Protein AF-A0A7V3JAA5-F1 (afdb_monomer_lite)

pLDDT: mean 92.25, std 8.94, range [59.31, 98.69]

Sequence (69 aa):
MKEIYLSKEGLRRLQAELSHLKNIKRKEIIERIQEAKFYGDLAENAEYEAAKNEQAFVEGRILELESTL

Secondary structure (DSSP, 8-state):
-------HHHHHHHHHHHHHIIIIIHHHHHHHHHHHHHTS-GGG-HHHHHHHHHHHHHHHHHHHHHHH-

Foldseek 3Di:
DDDDDADPVRLVVLVVLLCCLVPPVLVVLVVQLVVLVVPDDLVPRPSNVVSVVVNVVSVVSNVVSVVVD

Organism: NCBI:txid2268181

Structure (mmCIF, N/CA/C/O backbone):
data_AF-A0A7V3JAA5-F1
#
_entry.id   AF-A0A7V3JAA5-F1
#
loop_
_atom_site.group_PDB
_atom_site.id
_atom_site.type_symbol
_atom_site.label_atom_id
_atom_site.label_alt_id
_atom_site.label_comp_id
_atom_site.label_asym_id
_atom_site.label_entity_id
_atom_site.label_seq_id
_atom_site.pdbx_PDB_ins_code
_atom_site.Cartn_x
_atom_site.Cartn_y
_atom_site.Cartn_z
_atom_site.occupancy
_atom_site.B_iso_or_equiv
_atom_site.auth_seq_id
_atom_site.auth_comp_id
_atom_site.auth_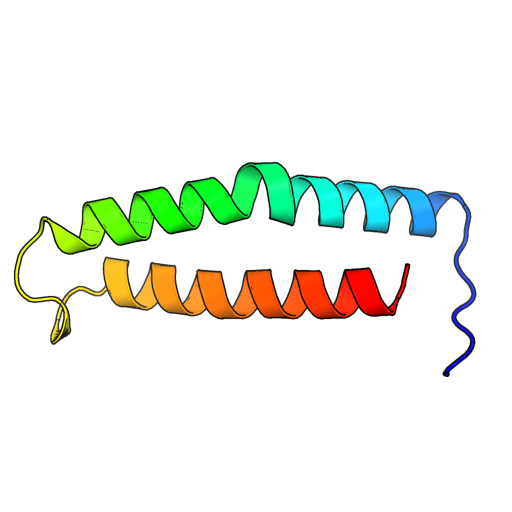asym_id
_atom_site.auth_atom_id
_atom_site.pdbx_PDB_model_num
ATOM 1 N N . MET A 1 1 ? 0.977 -6.639 21.535 1.00 59.31 1 MET A N 1
ATOM 2 C CA . MET A 1 1 ? 0.131 -5.775 20.685 1.00 59.31 1 MET A CA 1
ATOM 3 C C . MET A 1 1 ? -0.071 -4.469 21.424 1.00 59.31 1 MET A C 1
ATOM 5 O O . MET A 1 1 ? -0.254 -4.512 22.633 1.00 59.31 1 MET A O 1
ATOM 9 N N . LYS A 1 2 ? 0.055 -3.331 20.743 1.00 67.25 2 LYS A N 1
ATOM 10 C CA . LYS A 1 2 ? -0.210 -2.018 21.341 1.00 67.25 2 LYS A CA 1
ATOM 11 C C . LYS A 1 2 ? -1.727 -1.818 21.314 1.00 67.25 2 LYS A C 1
ATOM 13 O O . LYS A 1 2 ? -2.309 -1.959 20.246 1.00 67.25 2 LYS A O 1
ATOM 18 N N . GLU A 1 3 ? -2.368 -1.567 22.453 1.00 73.94 3 GLU A N 1
ATOM 19 C CA . GLU A 1 3 ? -3.810 -1.284 22.483 1.00 73.94 3 GLU A CA 1
ATOM 20 C C . GLU A 1 3 ? -4.073 0.074 21.821 1.00 73.94 3 GLU A C 1
ATOM 22 O O . GLU A 1 3 ? -3.590 1.109 22.287 1.00 73.94 3 GLU A O 1
ATOM 27 N N . ILE A 1 4 ? -4.801 0.060 20.702 1.00 77.56 4 ILE A N 1
ATOM 28 C CA . ILE A 1 4 ? -5.187 1.259 19.956 1.00 77.56 4 ILE A CA 1
ATOM 29 C C . ILE A 1 4 ? -6.664 1.521 20.236 1.00 77.56 4 ILE A C 1
ATOM 31 O O . ILE A 1 4 ? -7.533 0.723 19.896 1.00 77.56 4 ILE A O 1
ATOM 35 N N . TYR A 1 5 ? -6.951 2.662 20.856 1.00 87.00 5 TYR A N 1
ATOM 36 C CA . TYR A 1 5 ? -8.316 3.098 21.122 1.00 87.00 5 TYR A CA 1
ATOM 37 C C . TYR A 1 5 ? -8.824 3.924 19.943 1.00 87.00 5 TYR A C 1
ATOM 39 O O . TYR A 1 5 ? -8.357 5.038 19.703 1.00 87.00 5 TYR A O 1
ATOM 47 N N . LEU A 1 6 ? -9.794 3.379 19.209 1.00 89.31 6 LEU A N 1
ATOM 48 C CA . LEU A 1 6 ? -10.423 4.045 18.072 1.00 89.31 6 LEU A CA 1
ATOM 49 C C . LEU A 1 6 ? -11.833 4.509 18.437 1.00 89.31 6 LEU A C 1
ATOM 51 O O . LEU A 1 6 ? -12.631 3.766 19.010 1.00 89.31 6 LEU A O 1
ATOM 55 N N . SER A 1 7 ? -12.176 5.737 18.047 1.00 95.69 7 SER A N 1
ATOM 56 C CA . SER A 1 7 ? -13.579 6.146 18.021 1.00 95.69 7 SER A CA 1
ATOM 57 C C . SER A 1 7 ? -14.318 5.374 16.922 1.00 95.69 7 SER A C 1
ATOM 59 O O . SER A 1 7 ? -13.717 4.955 15.932 1.00 95.69 7 SER A O 1
ATOM 61 N N . LYS A 1 8 ? -15.643 5.222 17.04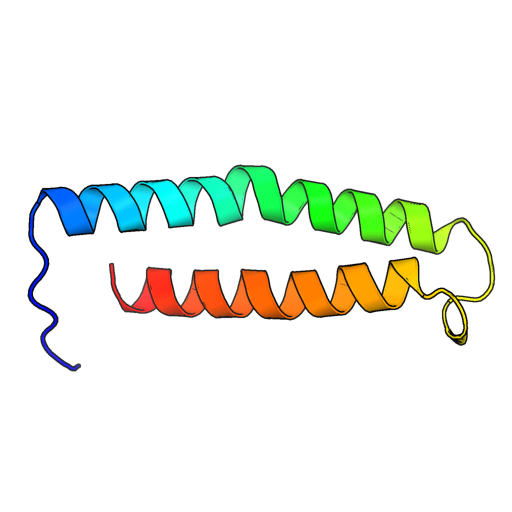7 1.00 95.06 8 LYS A N 1
ATOM 62 C CA . LYS A 1 8 ? -16.464 4.575 16.001 1.00 95.06 8 LYS A CA 1
ATOM 63 C C . LYS A 1 8 ? -16.288 5.238 14.630 1.00 95.06 8 LYS A C 1
ATOM 65 O O . LYS A 1 8 ? -16.293 4.557 13.611 1.00 95.06 8 LYS A O 1
ATOM 70 N N . GLU A 1 9 ? -16.132 6.558 14.620 1.00 96.31 9 GLU A N 1
ATOM 71 C CA . GLU A 1 9 ? -15.880 7.332 13.405 1.00 96.31 9 GLU A CA 1
ATOM 72 C C . GLU A 1 9 ? -14.475 7.068 12.848 1.00 96.31 9 GLU A C 1
ATOM 74 O O . GLU A 1 9 ? -14.326 6.825 11.654 1.00 96.31 9 GLU A O 1
ATOM 79 N N . GLY A 1 10 ? -13.454 7.038 13.712 1.00 96.12 10 GLY A N 1
ATOM 80 C CA . GLY A 1 10 ? -12.086 6.694 13.318 1.00 96.12 10 GLY A CA 1
ATOM 81 C C . GLY A 1 10 ? -12.005 5.299 12.701 1.00 96.12 10 GLY A C 1
ATOM 82 O O . GLY A 1 10 ? -11.443 5.140 11.622 1.00 96.12 10 GLY A O 1
ATOM 83 N N . LEU A 1 11 ? -12.658 4.313 13.322 1.00 96.00 11 LEU A N 1
ATOM 84 C CA . LEU A 1 11 ? -12.735 2.948 12.805 1.00 96.00 11 LEU A CA 1
ATOM 85 C C . LEU A 1 11 ? -13.342 2.899 11.395 1.00 96.00 11 LEU A C 1
ATOM 87 O O . LEU A 1 11 ? -12.765 2.293 10.495 1.00 96.00 11 LEU A O 1
ATOM 91 N N . ARG A 1 12 ? -14.477 3.578 11.177 1.00 97.06 12 ARG A N 1
ATOM 92 C CA . ARG A 1 12 ? -15.132 3.628 9.859 1.00 97.06 12 ARG A CA 1
ATOM 93 C C . ARG A 1 12 ? -14.246 4.261 8.795 1.00 97.06 12 ARG A C 1
ATOM 95 O O . ARG A 1 12 ? -14.209 3.764 7.673 1.00 97.06 12 ARG A O 1
ATOM 102 N N . ARG A 1 13 ? -13.528 5.334 9.135 1.00 97.56 13 ARG A N 1
ATOM 103 C CA . ARG A 1 13 ? -12.600 5.996 8.208 1.00 97.56 13 ARG A CA 1
ATOM 104 C C . ARG A 1 13 ? -11.467 5.069 7.791 1.00 97.56 13 ARG A C 1
ATOM 106 O O . ARG A 1 13 ? -11.217 4.947 6.600 1.00 97.56 13 ARG A O 1
ATOM 113 N N . LEU A 1 14 ? -10.846 4.378 8.746 1.00 97.38 14 LEU A N 1
ATOM 114 C CA . LEU A 1 14 ? -9.762 3.433 8.465 1.00 97.38 14 LEU A CA 1
ATOM 115 C C . LEU A 1 14 ? -10.248 2.238 7.628 1.00 97.38 14 LEU A C 1
ATOM 117 O O . LEU A 1 14 ? -9.570 1.824 6.694 1.00 97.38 14 LEU A O 1
ATOM 121 N N . GLN A 1 15 ? -11.452 1.721 7.894 1.00 97.81 15 GLN A N 1
ATOM 122 C CA . GLN A 1 15 ? -12.061 0.663 7.077 1.00 97.81 15 GLN A CA 1
ATOM 123 C C . GLN A 1 15 ? -12.377 1.132 5.648 1.00 97.81 15 GLN A C 1
ATOM 125 O O . GLN A 1 15 ? -12.152 0.391 4.689 1.00 97.81 15 GLN A O 1
ATOM 130 N N . ALA A 1 16 ? -12.890 2.356 5.492 1.00 98.38 16 ALA A N 1
ATOM 131 C CA . ALA A 1 16 ? -13.160 2.944 4.184 1.00 98.38 16 ALA A CA 1
ATOM 132 C C . ALA A 1 16 ? -11.864 3.182 3.396 1.00 98.38 16 ALA A C 1
ATOM 134 O O . ALA A 1 16 ? -11.801 2.843 2.215 1.00 98.38 16 ALA A O 1
ATOM 135 N N . GLU A 1 17 ? -10.823 3.695 4.060 1.00 98.38 17 GLU A N 1
ATOM 136 C CA . GLU A 1 17 ? -9.483 3.857 3.493 1.00 98.38 17 GLU A CA 1
ATOM 137 C C . GLU A 1 17 ? -8.934 2.506 3.021 1.00 98.38 17 GLU A C 1
ATOM 139 O O . GLU A 1 17 ? -8.604 2.358 1.846 1.00 98.38 17 GLU A O 1
ATOM 144 N N . LEU A 1 18 ? -8.928 1.488 3.890 1.00 98.50 18 LEU A N 1
ATOM 145 C CA . LEU A 1 18 ? -8.453 0.146 3.550 1.00 98.50 18 LEU A CA 1
ATOM 146 C C . LEU A 1 18 ? -9.203 -0.439 2.345 1.00 98.50 18 LEU A C 1
ATOM 148 O O . LEU A 1 18 ? -8.590 -0.999 1.434 1.00 98.50 18 LEU A O 1
ATOM 152 N N . SER A 1 19 ? -10.531 -0.295 2.322 1.00 98.50 19 SER A N 1
ATOM 153 C CA . SER A 1 19 ? -11.359 -0.762 1.209 1.00 98.50 19 SER A CA 1
ATOM 154 C C . SER A 1 19 ? -11.002 -0.054 -0.097 1.00 98.50 19 SER A C 1
ATOM 156 O O . SER A 1 19 ? -10.828 -0.712 -1.123 1.00 98.50 19 SER A O 1
ATOM 158 N N . HIS A 1 20 ? -10.839 1.270 -0.069 1.00 98.69 20 HIS A N 1
ATOM 159 C CA . HIS A 1 20 ? -10.445 2.040 -1.244 1.00 98.69 20 HIS A CA 1
ATOM 160 C C . HIS A 1 20 ? -9.059 1.620 -1.754 1.00 98.69 20 HIS A C 1
ATOM 162 O O . HIS A 1 20 ? -8.901 1.336 -2.944 1.00 98.69 20 HIS A O 1
ATOM 168 N N . LEU A 1 21 ? -8.078 1.495 -0.855 1.00 98.62 21 LEU A N 1
ATOM 169 C CA . LEU A 1 21 ? -6.715 1.102 -1.207 1.00 98.62 21 LEU A CA 1
ATOM 170 C C . LEU A 1 21 ? -6.671 -0.289 -1.860 1.00 98.62 21 LEU A C 1
ATOM 172 O O . LEU A 1 21 ? -6.064 -0.452 -2.918 1.00 98.62 21 LEU A O 1
ATOM 176 N N . LYS A 1 22 ? -7.368 -1.281 -1.288 1.00 98.31 22 LYS A N 1
ATOM 177 C CA . LYS A 1 22 ? -7.373 -2.664 -1.799 1.00 98.31 22 LYS A CA 1
ATOM 178 C C . LYS A 1 22 ? -8.170 -2.837 -3.090 1.00 98.31 22 LYS A C 1
ATOM 180 O O . LYS A 1 22 ? -7.754 -3.603 -3.958 1.00 98.31 22 LYS A O 1
ATOM 185 N N . ASN A 1 23 ? -9.328 -2.186 -3.197 1.00 97.81 23 ASN A N 1
ATOM 186 C CA . ASN A 1 23 ? -10.298 -2.490 -4.252 1.00 97.81 23 ASN A CA 1
ATOM 187 C C . ASN A 1 23 ? -10.205 -1.567 -5.464 1.00 97.81 23 ASN A C 1
ATOM 189 O O . ASN A 1 23 ? -10.604 -1.989 -6.553 1.00 97.81 23 ASN A O 1
ATOM 193 N N . ILE A 1 24 ? -9.706 -0.345 -5.264 1.00 98.25 24 ILE A N 1
ATOM 194 C CA . ILE A 1 24 ? -9.595 0.689 -6.293 1.00 98.25 24 ILE A CA 1
ATOM 195 C C . ILE A 1 24 ? -8.118 0.961 -6.564 1.00 98.25 24 ILE A C 1
ATOM 197 O O . ILE A 1 24 ? -7.595 0.554 -7.600 1.00 98.25 24 ILE A O 1
ATOM 201 N N . LYS A 1 25 ? -7.411 1.542 -5.589 1.00 98.31 25 LYS A N 1
ATOM 202 C CA . LYS A 1 25 ? -6.085 2.121 -5.817 1.00 98.31 25 LYS A CA 1
ATOM 203 C C . LYS A 1 25 ? -5.040 1.101 -6.269 1.00 98.31 25 LYS A C 1
ATOM 205 O O . LYS A 1 25 ? -4.288 1.349 -7.206 1.00 98.31 25 LYS A O 1
ATOM 210 N N . ARG A 1 26 ? -5.023 -0.079 -5.644 1.00 98.44 26 ARG A N 1
ATOM 211 C CA . ARG A 1 26 ? -4.130 -1.182 -6.02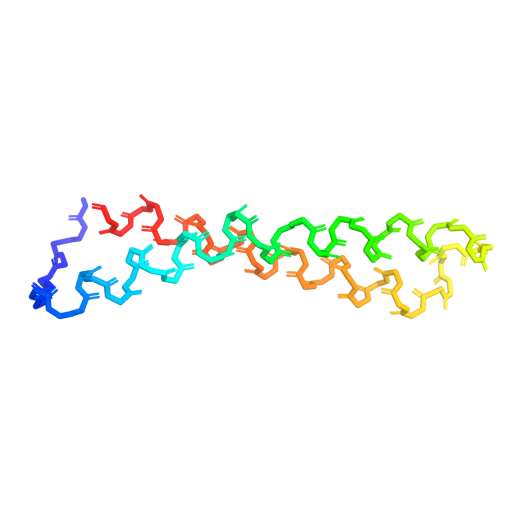5 1.00 98.44 26 ARG A CA 1
ATOM 212 C C . ARG A 1 26 ? -4.311 -1.595 -7.490 1.00 98.44 26 ARG A C 1
ATOM 214 O O . ARG A 1 26 ? -3.322 -1.895 -8.149 1.00 98.44 26 ARG A O 1
ATOM 221 N N . LYS A 1 27 ? -5.546 -1.605 -8.007 1.00 98.12 27 LYS A N 1
ATOM 222 C CA . LYS A 1 27 ? -5.820 -1.972 -9.407 1.00 98.12 27 LYS A CA 1
ATOM 223 C C . LYS A 1 27 ? -5.322 -0.896 -10.368 1.00 98.12 27 LYS A C 1
ATOM 225 O O . LYS A 1 27 ? -4.595 -1.233 -11.292 1.00 98.12 27 LYS A O 1
ATOM 230 N N . GLU A 1 28 ? -5.606 0.373 -10.076 1.00 98.06 28 GLU A N 1
ATOM 231 C CA . GLU A 1 28 ? -5.123 1.513 -10.872 1.00 98.06 28 GLU A CA 1
ATOM 232 C C . GLU A 1 28 ? -3.592 1.521 -10.995 1.00 98.06 28 GLU A C 1
ATOM 234 O O . GLU A 1 28 ? -3.040 1.760 -12.065 1.00 98.06 28 GLU A O 1
ATOM 239 N N . ILE A 1 29 ? -2.883 1.226 -9.900 1.00 98.06 29 ILE A N 1
ATOM 240 C CA . ILE A 1 29 ? -1.416 1.160 -9.905 1.00 98.06 29 ILE A CA 1
ATOM 241 C C . ILE A 1 29 ? -0.924 -0.006 -10.767 1.00 98.06 29 ILE A C 1
ATOM 243 O O . ILE A 1 29 ? 0.040 0.150 -11.514 1.00 98.06 29 ILE A O 1
ATOM 247 N N . ILE A 1 30 ? -1.573 -1.173 -10.688 1.00 96.81 30 ILE A N 1
ATOM 248 C CA . ILE A 1 30 ? -1.225 -2.320 -11.536 1.00 96.81 30 ILE A CA 1
ATOM 249 C C . ILE A 1 30 ? -1.413 -1.962 -13.010 1.00 96.81 30 ILE A C 1
ATOM 251 O O . ILE A 1 30 ? -0.520 -2.248 -13.802 1.00 96.81 30 ILE A O 1
ATOM 255 N N . GLU A 1 31 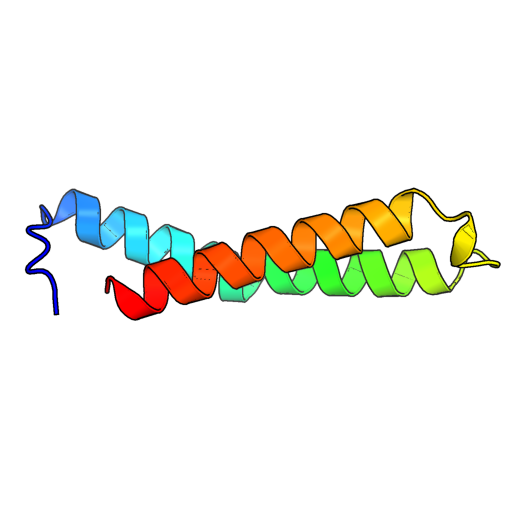? -2.528 -1.328 -13.368 1.00 96.38 31 GLU A N 1
ATOM 256 C CA . GLU A 1 31 ? -2.807 -0.884 -14.737 1.00 96.38 31 GLU A CA 1
ATOM 257 C C . GLU A 1 31 ? -1.730 0.088 -15.231 1.00 96.38 31 GLU A C 1
ATOM 259 O O . GLU A 1 31 ? -1.107 -0.180 -16.256 1.00 96.38 31 GLU A O 1
ATOM 264 N N . ARG A 1 32 ? -1.385 1.116 -14.444 1.00 95.19 32 ARG A N 1
ATOM 265 C CA . ARG A 1 32 ? -0.300 2.061 -14.776 1.00 95.19 32 ARG A CA 1
ATOM 266 C C . ARG A 1 32 ? 1.057 1.386 -14.946 1.00 95.19 32 ARG A C 1
ATOM 268 O O . ARG A 1 32 ? 1.792 1.710 -15.872 1.00 95.19 32 ARG A O 1
ATOM 275 N N . ILE A 1 33 ? 1.391 0.414 -14.094 1.00 94.38 33 ILE A N 1
ATOM 276 C CA . ILE A 1 33 ? 2.626 -0.370 -14.238 1.00 94.38 33 ILE A CA 1
ATOM 277 C C . ILE A 1 33 ? 2.610 -1.160 -15.550 1.00 94.38 33 ILE A C 1
ATOM 279 O O . ILE A 1 33 ? 3.639 -1.243 -16.218 1.00 94.38 33 ILE A O 1
ATOM 283 N N . GLN A 1 34 ? 1.482 -1.779 -15.911 1.00 93.44 34 GLN A N 1
ATOM 284 C CA . GLN A 1 34 ? 1.373 -2.523 -17.167 1.00 93.44 34 GLN A CA 1
ATOM 285 C C . GLN A 1 34 ? 1.497 -1.591 -18.368 1.00 93.44 34 GLN A C 1
ATOM 287 O O . GLN A 1 34 ? 2.282 -1.883 -19.261 1.00 93.44 34 GLN A O 1
ATOM 292 N N . GLU A 1 35 ? 0.803 -0.456 -18.362 1.00 91.62 35 GLU A N 1
ATOM 293 C CA . GLU A 1 35 ? 0.903 0.557 -19.415 1.00 91.62 35 GLU A CA 1
ATOM 294 C C . GLU A 1 35 ? 2.338 1.054 -19.575 1.00 91.62 35 GLU A C 1
ATOM 296 O O . GLU A 1 35 ? 2.883 1.001 -20.675 1.00 91.62 35 GLU A O 1
ATOM 301 N N . ALA A 1 36 ? 2.995 1.435 -18.477 1.00 90.38 36 ALA A N 1
ATOM 302 C CA . ALA A 1 36 ? 4.381 1.885 -18.499 1.00 90.38 36 ALA A CA 1
ATOM 303 C C . ALA A 1 36 ? 5.329 0.816 -19.074 1.00 90.38 36 ALA A C 1
ATOM 305 O O . ALA A 1 36 ? 6.264 1.152 -19.800 1.00 90.38 36 ALA A O 1
ATOM 306 N N . LYS A 1 37 ? 5.055 -0.479 -18.844 1.00 87.56 37 LYS A N 1
ATOM 307 C CA . LYS A 1 37 ? 5.855 -1.573 -19.417 1.00 87.56 37 LYS A CA 1
ATOM 308 C C . LYS A 1 37 ? 5.785 -1.683 -20.936 1.00 87.56 37 LYS A C 1
ATOM 310 O O . LYS A 1 37 ? 6.699 -2.249 -21.531 1.00 87.56 37 LYS A O 1
ATOM 315 N N . PHE A 1 38 ? 4.734 -1.168 -21.568 1.00 85.62 38 PHE A N 1
ATOM 316 C CA . PHE A 1 38 ? 4.619 -1.181 -23.026 1.00 85.62 38 PHE A CA 1
ATOM 317 C C . PHE A 1 38 ? 5.451 -0.083 -23.704 1.00 85.62 38 PHE A C 1
ATOM 319 O O . PHE A 1 38 ? 5.740 -0.204 -24.892 1.00 85.62 38 PHE A O 1
ATOM 326 N N . TYR A 1 39 ? 5.878 0.957 -22.977 1.00 77.38 39 TYR A N 1
ATOM 327 C CA . TYR A 1 39 ? 6.540 2.138 -23.551 1.00 77.38 39 TYR A CA 1
ATOM 328 C C . TYR A 1 39 ? 8.066 2.020 -23.744 1.00 77.38 39 TYR A C 1
ATOM 330 O O . TYR A 1 39 ? 8.742 3.027 -23.932 1.00 77.38 39 TYR A O 1
ATOM 338 N N . GLY A 1 40 ? 8.621 0.808 -23.791 1.00 71.25 40 GLY A N 1
ATOM 339 C CA . GLY A 1 40 ? 10.040 0.587 -24.091 1.00 71.25 40 GLY A CA 1
ATOM 340 C C . GLY A 1 40 ? 10.889 0.372 -22.841 1.00 71.25 40 GLY A C 1
ATOM 341 O O . GLY A 1 40 ? 10.481 -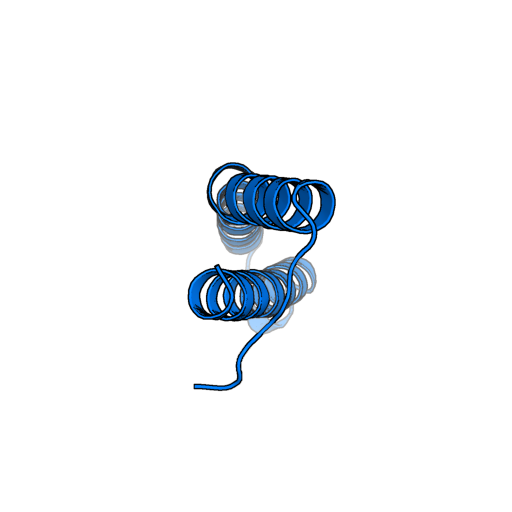0.363 -21.942 1.00 71.25 40 GLY A O 1
ATOM 342 N N . ASP A 1 41 ? 12.100 0.930 -22.821 1.00 77.56 41 ASP A N 1
ATOM 343 C CA . ASP A 1 41 ? 13.112 0.576 -21.823 1.00 77.56 41 ASP A CA 1
ATOM 344 C C . ASP A 1 41 ? 12.707 1.022 -20.407 1.00 77.56 41 ASP A C 1
ATOM 346 O O . ASP A 1 41 ? 12.508 2.205 -20.128 1.00 77.56 41 ASP A O 1
ATOM 350 N N . LEU A 1 42 ? 12.552 0.052 -19.503 1.00 74.12 42 LEU A N 1
ATOM 351 C CA . LEU A 1 42 ? 11.979 0.278 -18.171 1.00 74.12 42 LEU A CA 1
ATOM 352 C C . LEU A 1 42 ? 12.898 1.110 -17.279 1.00 74.12 42 LEU A C 1
ATOM 354 O O . LEU A 1 42 ? 12.411 1.820 -16.406 1.00 74.12 42 LEU A O 1
ATOM 358 N N . ALA A 1 43 ? 14.213 1.017 -17.498 1.00 70.38 43 ALA A N 1
ATOM 359 C CA . ALA A 1 43 ? 15.218 1.638 -16.641 1.00 70.38 43 ALA A CA 1
ATOM 360 C C . ALA A 1 43 ? 15.195 3.177 -16.692 1.00 70.38 43 ALA A C 1
ATOM 362 O O . ALA A 1 43 ? 15.615 3.823 -15.735 1.00 70.38 43 ALA A O 1
ATOM 363 N N . GLU A 1 44 ? 14.683 3.762 -17.777 1.00 78.31 44 GLU A N 1
ATOM 364 C CA . GLU A 1 44 ? 14.539 5.216 -17.941 1.00 78.31 44 GLU A CA 1
ATOM 365 C C . GLU A 1 44 ? 13.076 5.675 -17.850 1.00 78.31 44 GLU A C 1
ATOM 367 O O . GLU A 1 44 ? 12.776 6.870 -17.928 1.00 78.31 44 GLU A O 1
ATOM 372 N N . ASN A 1 45 ? 12.139 4.739 -17.669 1.00 86.56 45 ASN A N 1
ATOM 373 C CA . ASN A 1 45 ? 10.721 5.049 -17.642 1.00 86.56 45 ASN A CA 1
ATOM 374 C C . ASN A 1 45 ? 10.316 5.619 -16.273 1.00 86.56 45 ASN A C 1
ATOM 376 O O . ASN A 1 45 ? 9.982 4.896 -15.333 1.00 86.56 45 ASN A O 1
ATOM 380 N N . ALA A 1 46 ? 10.305 6.949 -16.185 1.00 90.69 46 ALA A N 1
ATOM 381 C CA . ALA A 1 46 ? 9.912 7.679 -14.983 1.00 90.69 46 ALA A CA 1
ATOM 382 C C . ALA A 1 46 ? 8.496 7.326 -14.486 1.00 90.69 46 ALA A C 1
ATOM 384 O O . ALA A 1 46 ? 8.264 7.318 -13.278 1.00 90.69 46 ALA A O 1
ATOM 385 N N . GLU A 1 47 ? 7.563 7.001 -15.387 1.00 90.69 47 GLU A N 1
ATOM 386 C CA . GLU A 1 47 ? 6.201 6.598 -15.014 1.00 90.69 47 GLU A CA 1
ATOM 387 C C . GLU A 1 47 ? 6.188 5.200 -14.382 1.00 90.69 47 GLU A C 1
ATOM 389 O O . GLU A 1 47 ? 5.490 4.971 -13.394 1.00 90.69 47 GLU A O 1
ATOM 394 N N . TYR A 1 48 ? 7.008 4.276 -14.894 1.00 93.31 48 TYR A N 1
ATOM 395 C CA . TYR A 1 48 ? 7.179 2.950 -14.300 1.00 93.31 48 TYR A CA 1
ATOM 396 C C . TYR A 1 48 ? 7.731 3.050 -12.873 1.00 93.31 48 TYR A C 1
ATOM 398 O O . TYR A 1 48 ? 7.152 2.480 -11.944 1.00 93.31 48 TYR A O 1
ATOM 406 N N . GLU A 1 49 ? 8.804 3.821 -12.678 1.00 93.88 49 GLU A N 1
ATOM 407 C CA . GLU A 1 49 ? 9.406 4.040 -11.358 1.00 93.88 49 GLU A CA 1
ATOM 408 C C . GLU A 1 49 ? 8.436 4.740 -10.395 1.00 93.88 49 GLU A C 1
ATOM 410 O O . GLU A 1 49 ? 8.285 4.325 -9.241 1.00 93.88 49 GLU A O 1
ATOM 415 N N . ALA A 1 50 ? 7.706 5.757 -10.861 1.00 94.62 50 ALA A N 1
ATOM 416 C CA . ALA A 1 50 ? 6.679 6.425 -10.065 1.00 94.62 50 ALA A CA 1
ATOM 417 C C . ALA A 1 50 ? 5.576 5.448 -9.625 1.00 94.62 50 ALA A C 1
ATOM 419 O O . ALA A 1 50 ? 5.242 5.391 -8.438 1.00 94.62 50 ALA A O 1
ATOM 420 N N . ALA A 1 51 ? 5.061 4.626 -10.543 1.00 95.88 51 ALA A N 1
ATOM 421 C CA . ALA A 1 51 ? 4.020 3.651 -10.236 1.00 95.88 51 ALA A CA 1
ATOM 422 C C . ALA A 1 51 ? 4.518 2.541 -9.288 1.00 95.88 51 ALA A C 1
ATOM 424 O O . ALA A 1 51 ? 3.779 2.094 -8.409 1.00 95.88 51 ALA A O 1
ATOM 425 N N . LYS A 1 52 ? 5.788 2.125 -9.396 1.00 95.75 52 LYS A N 1
ATOM 426 C CA . LYS A 1 52 ? 6.428 1.181 -8.463 1.00 95.75 52 LYS A CA 1
ATOM 427 C C . LYS A 1 52 ? 6.595 1.756 -7.056 1.00 95.75 52 LYS A C 1
ATOM 429 O O . LYS A 1 52 ? 6.336 1.046 -6.082 1.00 95.75 52 LYS A O 1
ATOM 434 N N . ASN A 1 53 ? 6.982 3.022 -6.938 1.00 97.00 53 ASN A N 1
ATOM 435 C CA . ASN A 1 53 ? 7.088 3.702 -5.646 1.00 97.00 53 ASN A CA 1
ATOM 436 C C . ASN A 1 53 ? 5.715 3.882 -4.990 1.00 97.00 53 ASN A C 1
ATOM 438 O O . ASN A 1 53 ? 5.544 3.609 -3.801 1.00 97.00 53 ASN A O 1
ATOM 442 N N . GLU A 1 54 ? 4.711 4.272 -5.774 1.00 97.81 54 GLU A N 1
ATOM 443 C CA . GLU A 1 54 ? 3.335 4.387 -5.300 1.00 97.81 54 GLU A CA 1
ATOM 444 C C . GLU A 1 54 ? 2.773 3.029 -4.858 1.00 97.81 54 GLU A C 1
ATOM 446 O O . GLU A 1 54 ? 2.135 2.944 -3.807 1.00 97.81 54 GLU A O 1
ATOM 451 N N . GLN A 1 55 ? 3.079 1.953 -5.594 1.00 98.38 55 GLN A N 1
ATOM 452 C CA . GLN A 1 55 ? 2.761 0.585 -5.183 1.00 98.38 55 GLN A CA 1
ATOM 453 C C . GLN A 1 55 ? 3.336 0.284 -3.796 1.00 98.38 55 GLN A C 1
ATOM 455 O O . GLN A 1 55 ? 2.599 -0.146 -2.915 1.00 98.38 55 GLN A O 1
ATOM 460 N N . ALA A 1 56 ? 4.633 0.527 -3.583 1.00 98.31 56 ALA A N 1
ATOM 461 C CA . ALA A 1 56 ? 5.282 0.255 -2.302 1.00 98.31 56 ALA A CA 1
ATOM 462 C C . ALA A 1 56 ? 4.626 1.024 -1.143 1.00 98.31 56 ALA A C 1
ATOM 464 O O . ALA A 1 56 ? 4.382 0.450 -0.080 1.00 98.31 56 ALA A O 1
ATOM 465 N N . PHE A 1 57 ? 4.285 2.297 -1.359 1.00 98.31 57 PHE A N 1
ATOM 466 C CA . PHE A 1 57 ? 3.605 3.113 -0.357 1.00 98.31 57 PHE A CA 1
ATOM 467 C C . PHE A 1 57 ? 2.204 2.580 -0.023 1.00 98.31 57 PHE A C 1
ATOM 469 O O . PHE A 1 57 ? 1.870 2.401 1.150 1.00 98.31 57 PHE A O 1
ATOM 476 N N . VAL A 1 58 ? 1.393 2.284 -1.043 1.00 98.56 58 VAL A N 1
ATOM 477 C CA . VAL A 1 58 ? 0.026 1.772 -0.864 1.00 98.56 58 VAL A CA 1
ATOM 478 C C . VAL A 1 58 ? 0.026 0.414 -0.171 1.00 98.56 58 VAL A C 1
ATOM 480 O O . VAL A 1 58 ? -0.755 0.211 0.756 1.00 98.56 58 VAL A O 1
ATOM 483 N N . GLU A 1 59 ? 0.917 -0.497 -0.558 1.00 98.56 59 GLU A N 1
ATOM 484 C CA . GLU A 1 59 ? 1.034 -1.802 0.097 1.00 98.56 59 GLU A CA 1
ATOM 485 C C . GLU A 1 59 ? 1.480 -1.670 1.558 1.00 98.56 59 GLU A C 1
ATOM 487 O O . GLU A 1 59 ? 0.916 -2.328 2.433 1.00 98.56 59 GLU A O 1
ATOM 492 N N . GLY A 1 60 ? 2.423 -0.767 1.851 1.00 98.38 60 GLY A N 1
ATOM 493 C CA . GLY A 1 60 ? 2.826 -0.462 3.224 1.00 98.38 60 GLY A CA 1
ATOM 494 C C . GLY A 1 60 ? 1.659 0.048 4.074 1.00 98.38 60 GLY A C 1
ATOM 495 O O . GLY A 1 60 ? 1.446 -0.433 5.187 1.00 98.38 60 GLY A O 1
ATOM 496 N N . ARG A 1 61 ? 0.851 0.963 3.526 1.00 98.19 61 ARG A N 1
ATOM 497 C CA . ARG A 1 61 ? -0.331 1.493 4.213 1.00 98.19 61 ARG A CA 1
ATOM 498 C C . ARG A 1 61 ? -1.405 0.427 4.432 1.00 98.19 61 ARG A C 1
ATOM 500 O O . ARG A 1 61 ? -2.016 0.394 5.496 1.00 98.19 61 ARG A O 1
ATOM 507 N N . ILE A 1 62 ? -1.626 -0.459 3.461 1.00 98.50 62 ILE A N 1
ATOM 508 C CA . ILE A 1 62 ? -2.567 -1.577 3.606 1.00 98.50 62 ILE A CA 1
ATOM 509 C C . ILE A 1 62 ? -2.135 -2.492 4.754 1.00 98.50 62 ILE A C 1
ATOM 511 O O . ILE A 1 62 ? -2.964 -2.803 5.603 1.00 98.50 62 ILE A O 1
ATOM 515 N N . LEU A 1 63 ? -0.853 -2.860 4.826 1.00 98.12 63 LEU A N 1
ATOM 516 C CA . LEU A 1 63 ? -0.325 -3.692 5.912 1.00 98.12 63 LEU A CA 1
ATOM 517 C C . LEU A 1 63 ? -0.474 -3.022 7.285 1.00 98.12 63 LEU A C 1
ATOM 519 O O . LEU A 1 63 ? -0.857 -3.675 8.254 1.00 98.12 63 LEU A O 1
ATOM 523 N N . GLU A 1 64 ? -0.205 -1.718 7.377 1.00 96.62 64 GLU A N 1
ATOM 524 C CA . GLU A 1 64 ? -0.394 -0.951 8.613 1.00 96.62 64 GLU A CA 1
ATOM 525 C C . GLU A 1 64 ? -1.863 -0.959 9.065 1.00 96.62 64 GLU A C 1
ATOM 527 O O . GLU A 1 64 ? -2.156 -1.211 10.237 1.00 96.62 64 GLU A O 1
ATOM 532 N N . LEU A 1 65 ? -2.791 -0.716 8.134 1.00 96.50 65 LEU A N 1
ATOM 533 C CA . LEU A 1 65 ? -4.229 -0.713 8.399 1.00 96.50 65 LEU A CA 1
ATOM 534 C C . LEU A 1 65 ? -4.740 -2.105 8.782 1.00 96.50 65 LEU A C 1
ATOM 536 O O . LEU A 1 65 ? -5.492 -2.214 9.743 1.00 96.50 65 LEU A O 1
ATOM 540 N N . GLU A 1 66 ? -4.310 -3.161 8.088 1.00 96.00 66 GLU A N 1
ATOM 541 C CA . GLU A 1 66 ? -4.656 -4.555 8.410 1.00 96.00 66 GLU A CA 1
ATOM 542 C C . GLU A 1 66 ? -4.086 -5.011 9.758 1.00 96.00 66 GLU A C 1
ATOM 544 O O . GLU A 1 66 ? -4.676 -5.866 10.407 1.00 96.00 66 GLU A O 1
ATOM 549 N N . SER A 1 67 ? -2.965 -4.438 10.205 1.00 93.94 67 SER A N 1
ATOM 550 C CA . SER A 1 67 ? -2.434 -4.687 11.549 1.00 93.94 67 SER A CA 1
ATOM 551 C C . SER A 1 67 ? -3.132 -3.865 12.640 1.00 93.94 67 SER A C 1
ATOM 553 O O . SER A 1 67 ? -2.978 -4.183 13.821 1.00 93.94 67 SER A O 1
ATOM 555 N N . THR A 1 68 ? -3.804 -2.773 12.273 1.00 90.69 68 THR A N 1
ATOM 556 C CA . THR A 1 68 ? -4.443 -1.830 13.204 1.00 90.69 68 THR A CA 1
ATOM 557 C C . THR A 1 68 ? -5.920 -2.150 13.438 1.00 90.69 68 THR A C 1
ATOM 559 O O . THR A 1 68 ? -6.419 -1.911 14.539 1.00 90.69 68 THR A O 1
ATOM 562 N N . LEU A 1 69 ? -6.614 -2.624 12.399 1.00 89.81 69 LEU A N 1
ATOM 563 C CA . LEU A 1 69 ? -8.043 -2.961 12.378 1.00 89.81 69 LEU A CA 1
ATOM 564 C C . LEU A 1 69 ? -8.316 -4.382 12.878 1.00 89.81 69 LEU A C 1
ATOM 566 O O . LEU A 1 69 ? -9.374 -4.548 13.527 1.00 89.81 69 LEU A O 1
#

Radius of gyration: 15.55 Å; chains: 1; bounding box: 32×14×47 Å

InterPro domains:
  IPR018151 Transcription elongation factor, GreA/GreB, conserved site [PS00829] (17-48)
  IPR022691 Transcription elongation factor, GreA/GreB, N-terminal [PF03449] (4-69)
  IPR023459 Transcription elongation factor GreA/GreB family [PTHR30437] (2-69)
  IPR036805 Transcription elongation factor, GreA/GreB, N-terminal domain superfamily [G3DSA:1.10.287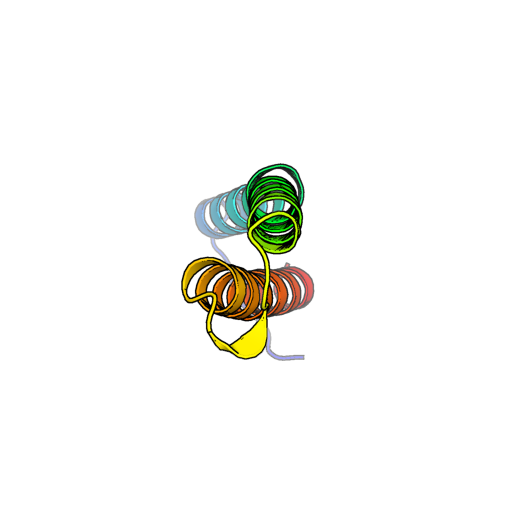.180] (1-69)
  IPR036805 Transcription elongation factor, GreA/GreB, N-terminal domain superfamily [SSF46557] (2-69)